Protein AF-A0A970F6Y7-F1 (afdb_monomer_lite)

Radius of gyration: 17.32 Å; chains: 1; bounding box: 47×39×44 Å

Structure (mmCIF, N/CA/C/O backbone):
data_AF-A0A970F6Y7-F1
#
_entry.id   AF-A0A970F6Y7-F1
#
loop_
_atom_site.group_PDB
_atom_site.id
_atom_site.type_symbol
_atom_site.label_atom_id
_atom_site.label_alt_id
_atom_site.label_comp_id
_atom_site.label_asym_id
_atom_site.label_entity_id
_atom_site.label_seq_id
_atom_site.pdbx_PDB_ins_code
_atom_site.Cartn_x
_atom_site.Cartn_y
_atom_site.Cartn_z
_atom_site.occupancy
_atom_site.B_iso_or_equiv
_atom_site.auth_seq_id
_atom_site.auth_comp_id
_atom_site.auth_asym_id
_atom_site.auth_atom_id
_atom_site.pdbx_PDB_model_num
ATOM 1 N N . MET A 1 1 ? 13.281 -2.557 5.754 1.00 46.31 1 MET A N 1
ATOM 2 C CA . MET A 1 1 ? 12.224 -3.598 5.659 1.00 46.31 1 MET A CA 1
ATOM 3 C C . MET A 1 1 ? 11.134 -3.511 6.733 1.00 46.31 1 MET A C 1
ATOM 5 O O . MET A 1 1 ? 10.140 -4.206 6.594 1.00 46.31 1 MET A O 1
ATOM 9 N N . TYR A 1 2 ? 11.223 -2.610 7.711 1.00 47.25 2 TYR A N 1
ATOM 10 C CA . TYR A 1 2 ? 10.103 -2.198 8.561 1.00 47.25 2 TYR A CA 1
ATOM 11 C C . TYR A 1 2 ? 10.121 -0.671 8.590 1.00 47.25 2 TYR A C 1
ATOM 13 O O . TYR A 1 2 ? 11.178 -0.099 8.852 1.00 47.25 2 TYR A O 1
ATOM 21 N N . SER A 1 3 ? 9.006 -0.026 8.246 1.00 61.16 3 SER A N 1
ATOM 22 C CA . SER A 1 3 ? 8.860 1.420 8.395 1.00 61.16 3 SER A CA 1
ATOM 23 C C . SER A 1 3 ? 7.809 1.672 9.473 1.00 61.16 3 SER A C 1
ATOM 25 O O . SER A 1 3 ? 6.659 1.268 9.283 1.00 61.16 3 SER A O 1
ATOM 27 N N . PRO A 1 4 ? 8.143 2.336 10.596 1.00 63.09 4 PRO A N 1
ATOM 28 C CA . PRO A 1 4 ? 7.142 2.710 11.597 1.00 63.09 4 PRO A CA 1
ATOM 29 C C . PRO A 1 4 ? 6.016 3.568 10.991 1.00 63.09 4 PRO A C 1
ATOM 31 O O . PRO A 1 4 ? 4.893 3.559 11.496 1.00 63.09 4 PRO A O 1
ATOM 34 N N . ALA A 1 5 ? 6.275 4.224 9.854 1.00 70.62 5 ALA A N 1
ATOM 35 C CA . ALA A 1 5 ? 5.262 4.942 9.095 1.00 70.62 5 ALA A CA 1
ATOM 36 C C . ALA A 1 5 ? 4.113 4.032 8.621 1.00 70.62 5 ALA A C 1
ATOM 38 O O . ALA A 1 5 ? 2.960 4.439 8.703 1.00 70.62 5 ALA A O 1
ATOM 39 N N . ASP A 1 6 ? 4.366 2.779 8.226 1.00 70.81 6 ASP A N 1
ATOM 40 C CA . ASP A 1 6 ? 3.307 1.858 7.772 1.00 70.81 6 ASP A CA 1
ATOM 41 C C . ASP A 1 6 ? 2.338 1.475 8.902 1.00 70.81 6 ASP A C 1
ATOM 43 O O . ASP A 1 6 ? 1.169 1.154 8.671 1.00 70.81 6 ASP A O 1
ATOM 47 N N . VAL A 1 7 ? 2.812 1.476 10.150 1.00 71.69 7 VAL A N 1
ATOM 48 C CA . VAL A 1 7 ? 1.949 1.292 11.325 1.00 71.69 7 VAL A CA 1
ATOM 49 C C . VAL A 1 7 ? 1.080 2.537 11.510 1.00 71.69 7 VAL A C 1
ATOM 51 O O . VAL A 1 7 ? -0.143 2.413 11.580 1.00 71.69 7 VAL A O 1
ATOM 54 N N . ALA A 1 8 ? 1.687 3.727 11.499 1.00 74.19 8 ALA A N 1
ATOM 55 C CA . ALA A 1 8 ? 0.978 4.997 11.658 1.00 74.19 8 ALA A CA 1
ATOM 56 C C . ALA A 1 8 ? -0.072 5.235 10.554 1.00 74.19 8 ALA A C 1
ATOM 58 O O . ALA A 1 8 ? -1.197 5.632 10.849 1.00 74.19 8 ALA A O 1
ATOM 59 N N . LEU A 1 9 ? 0.245 4.917 9.296 1.00 80.75 9 LEU A N 1
ATOM 60 C CA . LEU A 1 9 ? -0.664 5.051 8.152 1.00 80.75 9 LEU A CA 1
ATOM 61 C C . LEU A 1 9 ? -1.894 4.147 8.266 1.00 80.75 9 LEU A C 1
ATOM 63 O O . LEU A 1 9 ? -3.012 4.564 7.958 1.00 80.75 9 LEU A O 1
ATOM 67 N N . ARG A 1 10 ? -1.717 2.918 8.759 1.00 78.00 10 ARG A N 1
ATOM 68 C CA . ARG A 1 10 ? -2.839 2.006 9.027 1.00 78.00 10 ARG A CA 1
ATOM 69 C C . ARG A 1 10 ? -3.717 2.517 10.158 1.00 78.00 10 ARG A C 1
ATOM 71 O O . ARG A 1 10 ? -4.939 2.493 10.033 1.00 78.00 10 ARG A O 1
ATOM 78 N N . VAL A 1 11 ? -3.106 3.009 11.235 1.00 75.06 11 VAL A N 1
ATOM 79 C CA . VAL A 1 11 ? -3.836 3.618 12.354 1.00 75.06 11 VAL A CA 1
ATOM 80 C C . VAL A 1 11 ? -4.618 4.843 11.877 1.00 75.06 11 VAL A C 1
ATOM 82 O O . VAL A 1 11 ? -5.801 4.956 12.194 1.00 75.06 11 VAL A O 1
ATOM 85 N N . ALA A 1 12 ? -4.020 5.694 11.039 1.00 76.69 12 ALA A N 1
ATOM 86 C CA . ALA A 1 12 ? -4.691 6.830 10.413 1.00 76.69 12 ALA A CA 1
ATOM 87 C C . ALA A 1 12 ? -5.854 6.386 9.510 1.00 76.69 12 ALA A C 1
ATOM 89 O O . ALA A 1 12 ? -6.946 6.937 9.610 1.00 76.69 12 ALA A O 1
ATOM 90 N N . GLY A 1 13 ? -5.671 5.346 8.691 1.00 78.81 13 GLY A N 1
ATOM 91 C CA . GLY A 1 13 ? -6.740 4.778 7.864 1.00 78.81 13 GLY A CA 1
ATOM 92 C C . GLY A 1 13 ? -7.880 4.175 8.687 1.00 78.81 13 GLY A C 1
ATOM 93 O O . GLY A 1 13 ? -9.049 4.312 8.330 1.00 78.81 13 GLY A O 1
ATOM 94 N N . PHE A 1 14 ? -7.578 3.547 9.823 1.00 78.94 14 PHE A N 1
ATOM 95 C CA . PHE A 1 14 ? -8.608 3.071 10.743 1.00 78.94 14 PHE A CA 1
ATOM 96 C C . PHE A 1 14 ? -9.317 4.250 11.411 1.00 78.94 14 PHE A C 1
ATOM 98 O O . PHE A 1 14 ? -10.544 4.278 11.433 1.00 78.94 14 PHE A O 1
ATOM 105 N N . ALA A 1 15 ? -8.593 5.240 11.921 1.00 76.25 15 ALA A N 1
ATOM 106 C CA . ALA A 1 15 ? -9.171 6.387 12.614 1.00 76.25 15 ALA A CA 1
ATOM 107 C C . ALA A 1 15 ? -10.014 7.282 11.696 1.00 76.25 15 ALA A C 1
ATOM 109 O O . ALA A 1 15 ? -11.163 7.571 12.004 1.00 76.25 15 ALA A O 1
ATOM 110 N N . LEU A 1 16 ? -9.456 7.703 10.567 1.00 75.50 16 LEU A N 1
ATOM 111 C CA . LEU A 1 16 ? -10.013 8.753 9.710 1.00 75.50 16 LEU A CA 1
ATOM 112 C C . LEU A 1 16 ? -10.714 8.192 8.463 1.00 75.50 16 LEU A C 1
ATOM 114 O O . LEU A 1 16 ? -11.348 8.926 7.710 1.00 75.50 16 LEU A O 1
ATOM 118 N N . GLY A 1 17 ? -10.614 6.880 8.241 1.00 76.94 17 GLY A N 1
ATOM 119 C CA . GLY A 1 17 ? -11.193 6.192 7.095 1.00 76.94 17 GLY A CA 1
ATOM 120 C C . GLY A 1 17 ? -10.237 6.052 5.900 1.00 76.94 17 GLY A C 1
ATOM 121 O O . GLY A 1 17 ? -9.145 6.628 5.875 1.00 76.94 17 GLY A O 1
ATOM 122 N N . PRO A 1 18 ? -10.653 5.284 4.873 1.00 81.62 18 PRO A N 1
ATOM 123 C CA . PRO A 1 18 ? -9.804 4.893 3.744 1.00 81.62 18 PRO A CA 1
ATOM 124 C C . PRO A 1 18 ? -9.236 6.068 2.954 1.00 81.62 18 PRO A C 1
ATOM 126 O O . PRO A 1 18 ? -8.062 6.056 2.594 1.00 81.62 18 PRO A O 1
ATOM 129 N N . LYS A 1 19 ? -10.048 7.103 2.706 1.00 82.50 19 LYS A N 1
ATOM 130 C CA . LYS A 1 19 ? -9.632 8.272 1.918 1.00 82.50 19 LYS A CA 1
ATOM 131 C C . LYS A 1 19 ? -8.497 9.033 2.607 1.00 82.50 19 LYS A C 1
ATOM 133 O O . LYS A 1 19 ? -7.476 9.299 1.986 1.00 82.50 19 LYS A O 1
ATOM 138 N N . ALA A 1 20 ? -8.648 9.318 3.899 1.00 79.81 20 ALA A N 1
ATOM 139 C CA . ALA A 1 20 ? -7.629 10.005 4.686 1.00 79.81 20 ALA A CA 1
ATOM 140 C C . ALA A 1 20 ? -6.347 9.165 4.829 1.00 79.81 20 ALA A C 1
ATOM 142 O O . ALA A 1 20 ? -5.247 9.695 4.688 1.00 79.81 20 ALA A O 1
ATOM 143 N N . GLY A 1 21 ? -6.480 7.846 5.026 1.00 83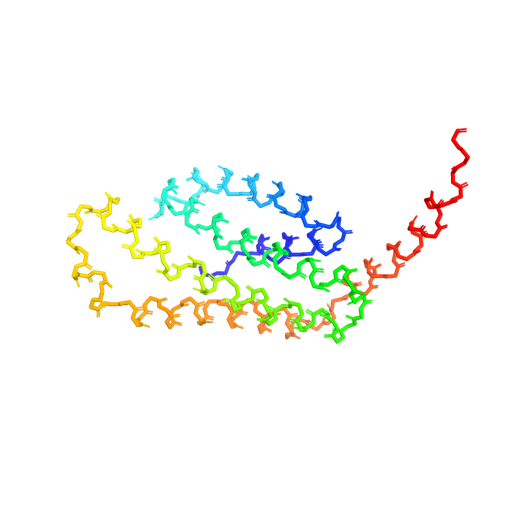.75 21 GLY A N 1
ATOM 144 C CA . GLY A 1 21 ? -5.336 6.930 5.057 1.00 83.75 21 GLY A CA 1
ATOM 145 C C . GLY A 1 21 ? -4.548 6.899 3.741 1.00 83.75 21 GLY A C 1
ATOM 146 O O . GLY A 1 21 ? -3.317 6.900 3.760 1.00 83.75 21 GLY A O 1
ATOM 147 N N . LEU A 1 22 ? -5.235 6.929 2.594 1.00 87.31 22 LEU A N 1
ATOM 148 C CA . LEU A 1 22 ? -4.595 6.987 1.275 1.00 87.31 22 LEU A CA 1
ATOM 149 C C . LEU A 1 22 ? -3.849 8.305 1.044 1.00 87.31 22 LEU A C 1
ATOM 151 O O . LEU A 1 22 ? -2.716 8.281 0.567 1.00 87.31 22 LEU A O 1
ATOM 155 N N . VAL A 1 23 ? -4.443 9.437 1.429 1.00 89.00 23 VAL A N 1
ATOM 156 C CA . VAL A 1 23 ? -3.781 10.750 1.335 1.00 89.00 23 VAL A CA 1
ATOM 157 C C . VAL A 1 23 ? -2.525 10.783 2.204 1.00 89.00 23 VAL A C 1
ATOM 159 O O . VAL A 1 23 ? -1.459 11.158 1.722 1.00 89.00 23 VAL A O 1
ATOM 162 N N . ALA A 1 24 ? -2.612 10.315 3.453 1.00 85.81 24 ALA A N 1
ATOM 163 C CA . ALA A 1 24 ? -1.448 10.219 4.330 1.00 85.81 24 ALA A CA 1
ATOM 164 C C . ALA A 1 24 ? -0.356 9.317 3.727 1.00 85.81 24 ALA A C 1
ATOM 166 O O . ALA A 1 24 ? 0.826 9.653 3.784 1.00 85.81 24 ALA A O 1
ATOM 167 N N . THR A 1 25 ? -0.749 8.208 3.090 1.00 87.00 25 THR A N 1
ATOM 168 C CA . THR A 1 25 ? 0.185 7.286 2.426 1.00 87.00 25 THR A CA 1
ATOM 169 C C . THR A 1 25 ? 0.915 7.971 1.272 1.00 87.00 25 THR A C 1
ATOM 171 O O . THR A 1 25 ? 2.130 7.821 1.149 1.00 87.00 25 THR A O 1
ATOM 174 N N . ALA A 1 26 ? 0.209 8.769 0.464 1.00 87.06 26 ALA A N 1
ATOM 175 C CA . ALA A 1 26 ? 0.812 9.536 -0.625 1.00 87.06 26 ALA A CA 1
ATOM 176 C C . ALA A 1 26 ? 1.850 10.533 -0.099 1.00 87.06 26 ALA A C 1
ATOM 178 O O . ALA A 1 26 ? 2.977 10.561 -0.588 1.00 87.06 26 ALA A O 1
ATOM 179 N N . VAL A 1 27 ? 1.500 11.291 0.945 1.00 87.69 27 VAL A N 1
ATOM 180 C CA . VAL A 1 27 ? 2.406 12.268 1.569 1.00 87.69 27 VAL A CA 1
ATOM 181 C C . VAL A 1 27 ? 3.664 11.586 2.104 1.00 87.69 27 VAL A C 1
ATOM 183 O O . VAL A 1 27 ? 4.771 12.017 1.790 1.00 87.69 27 VAL A O 1
ATOM 186 N N . VAL A 1 28 ? 3.516 10.492 2.856 1.00 86.12 28 VAL A N 1
ATOM 187 C CA . VAL A 1 28 ? 4.664 9.749 3.400 1.00 86.12 28 VAL A CA 1
ATOM 188 C C . VAL A 1 28 ? 5.578 9.241 2.285 1.00 86.12 28 VAL A C 1
ATOM 190 O O . VAL A 1 28 ? 6.791 9.387 2.396 1.00 86.12 28 VAL A O 1
ATOM 193 N N . CYS A 1 29 ? 5.027 8.694 1.198 1.00 85.06 29 CYS A N 1
ATOM 194 C CA . CYS A 1 29 ? 5.842 8.163 0.100 1.00 85.06 29 CYS A CA 1
ATOM 195 C C . CYS A 1 29 ? 6.575 9.267 -0.675 1.00 85.06 29 CYS A C 1
ATOM 197 O O . CYS A 1 29 ? 7.731 9.080 -1.054 1.00 85.06 29 CYS A O 1
ATOM 199 N N . LEU A 1 30 ? 5.945 10.431 -0.865 1.00 85.12 30 LEU A N 1
ATOM 200 C CA . LEU A 1 30 ? 6.592 11.597 -1.476 1.00 85.12 30 LEU A CA 1
ATOM 201 C C . LEU A 1 30 ? 7.771 12.094 -0.637 1.00 85.12 30 LEU A C 1
ATOM 203 O O . LEU A 1 30 ? 8.828 12.397 -1.183 1.00 85.12 30 LEU A O 1
ATOM 207 N N . LEU A 1 31 ? 7.607 12.132 0.687 1.00 84.44 31 LEU A N 1
ATOM 208 C CA . LEU A 1 31 ? 8.687 12.490 1.607 1.00 84.44 31 LEU A CA 1
ATOM 209 C C . LEU A 1 31 ? 9.778 11.415 1.653 1.00 84.44 31 LEU A C 1
ATOM 211 O O . LEU A 1 31 ? 10.943 11.729 1.865 1.00 84.44 31 LEU A O 1
ATOM 215 N N . GLN A 1 32 ? 9.422 10.150 1.440 1.00 80.69 32 GLN A N 1
ATOM 216 C CA . GLN A 1 32 ? 10.362 9.038 1.493 1.00 80.69 32 GLN A CA 1
ATOM 217 C C . GLN A 1 32 ? 11.318 8.997 0.295 1.00 80.69 32 GLN A C 1
ATOM 219 O O . GLN A 1 32 ? 12.479 8.632 0.472 1.00 80.69 32 GLN A O 1
ATOM 224 N N . ALA A 1 33 ? 10.853 9.368 -0.901 1.00 77.88 33 ALA A N 1
ATOM 225 C CA . ALA A 1 33 ? 11.646 9.311 -2.130 1.00 77.88 33 ALA A CA 1
ATOM 226 C C . ALA A 1 33 ? 13.026 10.003 -2.035 1.00 77.88 33 ALA A C 1
ATOM 228 O O . ALA A 1 33 ? 14.013 9.371 -2.416 1.00 77.88 33 ALA A O 1
ATOM 229 N N . PRO A 1 34 ? 13.152 11.239 -1.503 1.00 78.44 34 PRO A N 1
ATOM 230 C CA . PRO A 1 34 ? 14.455 11.882 -1.310 1.00 78.44 34 PRO A CA 1
ATOM 231 C C . PRO A 1 34 ? 15.229 11.382 -0.079 1.00 78.44 34 PRO A C 1
ATOM 233 O O . PRO A 1 34 ? 16.438 11.579 -0.007 1.00 78.44 34 PRO A O 1
ATOM 236 N N . LEU A 1 35 ? 14.561 10.752 0.895 1.00 76.69 35 LEU A N 1
ATOM 237 C CA . LEU A 1 35 ? 15.169 10.338 2.169 1.00 76.69 35 LEU A CA 1
ATOM 238 C C . LEU A 1 35 ? 15.804 8.939 2.130 1.00 76.69 35 LEU A C 1
ATOM 240 O O . LEU A 1 35 ? 16.591 8.613 3.016 1.00 76.69 35 LEU A O 1
ATOM 244 N N . TYR A 1 36 ? 15.473 8.109 1.134 1.00 71.12 36 TYR A N 1
ATOM 245 C CA . TYR A 1 36 ? 15.986 6.739 1.001 1.00 71.12 36 TYR A CA 1
ATOM 246 C C . TYR A 1 36 ? 16.652 6.522 -0.372 1.00 71.12 36 TYR A C 1
ATOM 248 O O . TYR A 1 36 ? 16.004 6.035 -1.307 1.00 71.12 36 TYR A O 1
ATOM 256 N N . PRO A 1 37 ? 17.959 6.836 -0.497 1.00 59.00 37 PRO A N 1
ATOM 257 C CA . PRO A 1 37 ? 18.693 6.792 -1.768 1.00 59.00 37 PRO A CA 1
ATOM 258 C C . PRO A 1 37 ? 18.754 5.400 -2.408 1.00 59.00 37 PRO A C 1
ATOM 260 O O . PRO A 1 37 ? 18.781 5.287 -3.626 1.00 59.00 37 PRO A O 1
ATOM 263 N N . GLU A 1 38 ? 18.717 4.346 -1.587 1.00 61.84 38 GLU A N 1
ATOM 264 C CA . GLU A 1 38 ? 18.804 2.932 -1.990 1.00 61.84 38 GLU A CA 1
ATOM 265 C C . GLU A 1 38 ? 17.714 2.522 -3.003 1.00 61.84 38 GLU A C 1
ATOM 267 O O . GLU A 1 38 ? 17.923 1.638 -3.830 1.00 61.84 38 GLU A O 1
ATOM 272 N N . GLY A 1 39 ? 16.527 3.140 -2.923 1.00 65.56 39 GLY A N 1
ATOM 273 C CA . GLY A 1 39 ? 15.386 2.845 -3.800 1.00 65.56 39 GLY A CA 1
ATOM 274 C C . GLY A 1 39 ? 14.936 4.020 -4.668 1.00 65.56 39 GLY A C 1
ATOM 275 O O . GLY A 1 39 ? 14.245 3.807 -5.667 1.00 65.56 39 GLY A O 1
ATOM 276 N N . GLY A 1 40 ? 15.302 5.251 -4.295 1.00 77.81 40 GLY A N 1
ATOM 277 C CA . GLY A 1 40 ? 14.913 6.475 -4.992 1.00 77.81 40 GLY A CA 1
ATOM 278 C C . GLY A 1 40 ? 13.405 6.582 -5.255 1.00 77.81 40 GLY A C 1
ATOM 279 O O . GLY A 1 40 ? 12.563 6.035 -4.536 1.00 77.81 40 GLY A O 1
ATOM 280 N N . TRP A 1 41 ? 13.050 7.271 -6.340 1.00 80.88 41 TRP A N 1
ATOM 281 C CA . TRP A 1 41 ? 11.657 7.471 -6.752 1.00 80.88 41 TRP A CA 1
ATOM 282 C C . TRP A 1 41 ? 10.932 6.171 -7.109 1.00 80.88 41 TRP A C 1
ATOM 284 O O . TRP A 1 41 ? 9.742 6.035 -6.830 1.00 80.88 41 TRP A O 1
ATOM 294 N N . PHE A 1 42 ? 11.641 5.190 -7.672 1.00 83.12 42 PHE A N 1
ATOM 295 C CA . PHE A 1 42 ? 11.060 3.886 -7.986 1.00 83.12 42 PHE A CA 1
ATOM 296 C C . PHE A 1 42 ? 10.628 3.145 -6.714 1.00 83.12 42 PHE A C 1
ATOM 298 O O . PHE A 1 42 ? 9.488 2.690 -6.609 1.00 83.12 42 PHE A O 1
ATOM 305 N N . GLY A 1 43 ? 11.503 3.096 -5.708 1.00 79.81 43 GLY A N 1
ATOM 306 C CA . GLY A 1 43 ? 11.203 2.512 -4.405 1.00 79.81 43 GLY A CA 1
ATOM 307 C C . GLY A 1 43 ? 10.014 3.189 -3.725 1.00 79.81 43 GLY A C 1
ATOM 308 O O . GLY A 1 43 ? 9.166 2.497 -3.163 1.00 79.81 43 GLY A O 1
ATOM 309 N N . ALA A 1 44 ? 9.897 4.515 -3.842 1.00 82.88 44 ALA A N 1
ATOM 310 C CA . ALA A 1 44 ? 8.756 5.263 -3.319 1.00 82.88 44 ALA A CA 1
ATOM 311 C C . ALA A 1 44 ? 7.435 4.918 -4.028 1.00 82.88 44 ALA A C 1
ATOM 313 O O . ALA A 1 44 ? 6.421 4.736 -3.357 1.00 82.88 44 ALA A O 1
ATOM 314 N N . ILE A 1 45 ? 7.437 4.757 -5.357 1.00 85.75 45 ILE A N 1
ATOM 315 C CA . ILE A 1 45 ? 6.251 4.323 -6.120 1.00 85.75 45 ILE A CA 1
ATOM 316 C C . ILE A 1 45 ? 5.829 2.915 -5.694 1.00 85.75 45 ILE A C 1
ATOM 318 O O . ILE A 1 45 ? 4.660 2.675 -5.385 1.00 85.75 45 ILE A O 1
ATOM 322 N N . MET A 1 46 ? 6.781 1.985 -5.625 1.00 85.25 46 MET A N 1
ATOM 323 C CA . MET A 1 46 ? 6.506 0.604 -5.222 1.00 85.25 46 MET A CA 1
ATOM 324 C C . MET A 1 46 ? 5.997 0.528 -3.780 1.00 85.25 46 MET A C 1
ATOM 326 O O . MET A 1 46 ? 5.067 -0.227 -3.483 1.00 85.25 46 MET A O 1
ATOM 330 N N . HIS A 1 47 ? 6.558 1.343 -2.885 1.00 84.38 47 HIS A N 1
ATOM 331 C CA . HIS A 1 47 ? 6.091 1.452 -1.509 1.00 84.38 47 HIS A CA 1
ATOM 332 C C . HIS A 1 47 ? 4.683 2.044 -1.429 1.00 84.38 47 HIS A C 1
ATOM 334 O O . HIS A 1 47 ? 3.839 1.487 -0.730 1.00 84.38 47 HIS A O 1
ATOM 340 N N . PHE A 1 48 ? 4.396 3.093 -2.204 1.00 87.19 48 PHE A N 1
ATOM 341 C CA . PHE A 1 48 ? 3.069 3.694 -2.270 1.00 87.19 48 PHE A CA 1
ATOM 342 C C . PHE A 1 48 ? 2.013 2.683 -2.702 1.00 87.19 48 PHE A C 1
ATOM 344 O O . PHE A 1 48 ? 1.011 2.529 -2.010 1.00 87.19 48 PHE A O 1
ATOM 351 N N . ILE A 1 49 ? 2.239 1.949 -3.796 1.00 87.88 49 ILE A N 1
ATOM 352 C CA . ILE A 1 49 ? 1.276 0.952 -4.286 1.00 87.88 49 ILE A CA 1
ATOM 353 C C . ILE A 1 49 ? 1.028 -0.122 -3.211 1.00 87.88 49 ILE A C 1
ATOM 355 O O . ILE A 1 49 ? -0.118 -0.520 -2.986 1.00 87.88 49 ILE A O 1
ATOM 359 N N . ALA A 1 50 ? 2.078 -0.565 -2.508 1.00 84.56 50 ALA A N 1
ATOM 360 C CA . ALA A 1 50 ? 1.958 -1.570 -1.454 1.00 84.56 50 ALA A CA 1
ATOM 361 C C . ALA A 1 50 ? 1.143 -1.042 -0.263 1.00 84.56 50 ALA A C 1
ATOM 363 O O . ALA A 1 50 ? 0.127 -1.629 0.124 1.00 84.56 50 ALA A O 1
ATOM 364 N N . SER A 1 51 ? 1.568 0.086 0.303 1.00 83.94 51 SER A N 1
ATOM 365 C CA . SER A 1 51 ? 0.956 0.660 1.498 1.00 83.94 51 SER A CA 1
ATOM 366 C C . SER A 1 51 ? -0.456 1.175 1.210 1.00 83.94 51 SER A C 1
ATOM 368 O O . SER A 1 51 ? -1.341 0.993 2.043 1.00 83.94 51 SER A O 1
ATOM 370 N N . ALA A 1 52 ? -0.729 1.696 0.010 1.00 87.69 52 ALA A N 1
ATOM 371 C CA . ALA A 1 52 ? -2.068 2.107 -0.406 1.00 87.69 52 ALA A CA 1
ATOM 372 C C . ALA A 1 52 ? -3.033 0.916 -0.494 1.00 87.69 52 ALA A C 1
ATOM 374 O O . ALA A 1 52 ? -4.134 0.992 0.054 1.00 87.69 52 ALA A O 1
ATOM 375 N N . ALA A 1 53 ? -2.623 -0.197 -1.116 1.00 87.44 53 ALA A N 1
ATOM 376 C CA . ALA A 1 53 ? -3.443 -1.409 -1.190 1.00 87.44 53 ALA A CA 1
ATOM 377 C C . ALA A 1 53 ? -3.751 -1.969 0.209 1.00 87.44 53 ALA A C 1
ATOM 379 O O . ALA A 1 53 ? -4.903 -2.289 0.520 1.00 87.44 53 ALA A O 1
ATOM 380 N N . LEU A 1 54 ? -2.737 -2.014 1.079 1.00 85.44 54 LEU A N 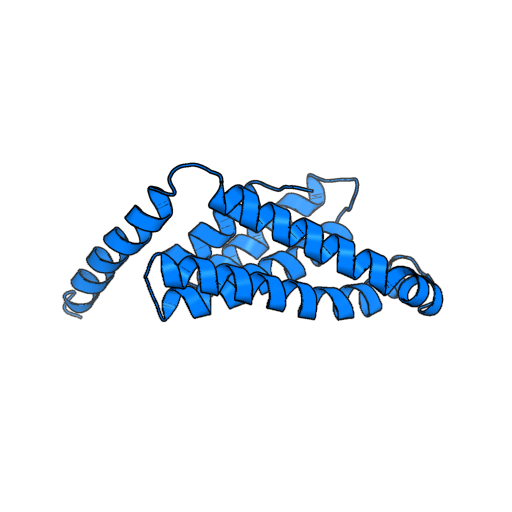1
ATOM 381 C CA . LEU A 1 54 ? -2.869 -2.461 2.463 1.00 85.44 54 LEU A CA 1
ATOM 382 C C . LEU A 1 54 ? -3.820 -1.561 3.266 1.00 85.44 54 LEU A C 1
ATOM 384 O O . LEU A 1 54 ? -4.757 -2.056 3.901 1.00 85.44 54 LEU A O 1
ATOM 388 N N . VAL A 1 55 ? -3.590 -0.245 3.252 1.00 86.25 55 VAL A N 1
ATOM 389 C CA . VAL A 1 55 ? -4.371 0.740 4.016 1.00 86.25 55 VAL A CA 1
ATOM 390 C C . VAL A 1 55 ? -5.804 0.799 3.505 1.00 86.25 55 VAL A C 1
ATOM 392 O O . VAL A 1 55 ? -6.721 0.761 4.320 1.00 86.25 55 VAL A O 1
ATOM 395 N N . ALA A 1 56 ? -6.031 0.821 2.190 1.00 87.31 56 ALA A N 1
ATOM 396 C CA . ALA A 1 56 ? -7.376 0.865 1.622 1.00 87.31 56 ALA A CA 1
ATOM 397 C C . ALA A 1 56 ? -8.196 -0.374 2.007 1.00 87.31 56 ALA A C 1
ATOM 399 O O . ALA A 1 56 ? -9.261 -0.242 2.609 1.00 87.31 56 ALA A O 1
ATOM 400 N N . ALA A 1 57 ? -7.690 -1.578 1.731 1.00 86.06 57 ALA A N 1
ATOM 401 C CA . ALA A 1 57 ? -8.428 -2.809 2.006 1.00 86.06 57 ALA A CA 1
ATOM 402 C C . ALA A 1 57 ? -8.689 -3.000 3.510 1.00 86.06 57 ALA A C 1
ATOM 404 O O . ALA A 1 57 ? -9.818 -3.286 3.919 1.00 86.06 57 ALA A O 1
ATOM 405 N N . SER A 1 58 ? -7.675 -2.772 4.349 1.00 82.56 58 SER A N 1
ATOM 406 C CA . SER A 1 58 ? -7.833 -2.917 5.797 1.00 82.56 58 SER A CA 1
ATOM 407 C C . SER A 1 58 ? -8.764 -1.852 6.390 1.00 82.56 58 SER A C 1
ATOM 409 O O . SER A 1 58 ? -9.632 -2.176 7.198 1.00 82.56 58 SER A O 1
ATOM 411 N N . SER A 1 59 ? -8.659 -0.585 5.986 1.00 83.31 59 SER A N 1
ATOM 412 C CA . SER A 1 59 ? -9.528 0.477 6.517 1.00 83.31 59 SER A CA 1
ATOM 413 C C . SER A 1 59 ? -10.987 0.317 6.093 1.00 83.31 59 SER A C 1
ATOM 415 O O . SER A 1 59 ? -11.871 0.535 6.921 1.00 83.31 59 SER A O 1
ATOM 417 N N . ILE A 1 60 ? -11.263 -0.141 4.867 1.00 85.88 60 ILE A N 1
ATOM 418 C CA . ILE A 1 60 ? -12.628 -0.446 4.409 1.00 85.88 60 ILE A CA 1
ATOM 419 C C . ILE A 1 60 ? -13.243 -1.546 5.282 1.00 85.88 60 ILE A C 1
ATOM 421 O O . ILE A 1 60 ? -14.354 -1.384 5.788 1.00 85.88 60 ILE A O 1
ATOM 425 N N . ILE A 1 61 ? -12.520 -2.639 5.525 1.00 81.88 61 ILE A N 1
ATOM 426 C CA . ILE A 1 61 ? -13.038 -3.774 6.304 1.00 81.88 61 ILE A CA 1
ATOM 427 C C . ILE A 1 61 ? -13.184 -3.401 7.785 1.00 81.88 61 ILE A C 1
ATOM 429 O O . ILE A 1 61 ? -14.220 -3.673 8.393 1.00 81.88 61 ILE A O 1
ATOM 433 N N . CYS A 1 62 ? -12.199 -2.698 8.348 1.00 78.94 62 CYS A N 1
ATOM 434 C CA . CYS A 1 62 ? -12.246 -2.203 9.724 1.00 78.94 62 CYS A CA 1
ATOM 435 C C . CYS A 1 62 ? -13.373 -1.175 9.925 1.00 78.94 62 CYS A C 1
ATOM 437 O O . CYS A 1 62 ? -14.035 -1.180 10.963 1.00 78.94 62 CYS A O 1
ATOM 439 N N . SER A 1 63 ? -13.656 -0.330 8.925 1.00 76.06 63 SER A N 1
ATOM 440 C CA . SER A 1 63 ? -14.748 0.649 9.002 1.00 76.06 63 SER A CA 1
ATOM 441 C C . SER A 1 63 ? -16.131 0.007 9.10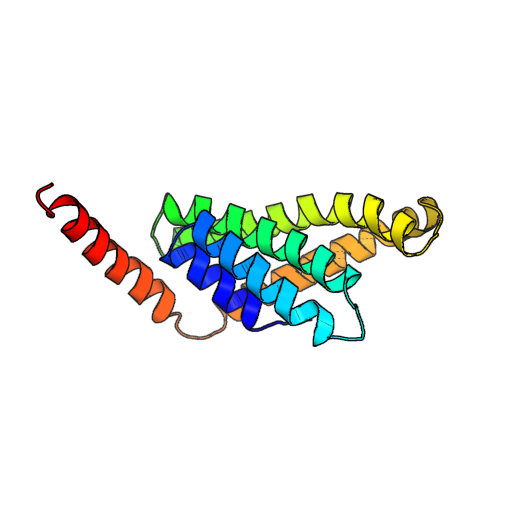3 1.00 76.06 63 SER A C 1
ATOM 443 O O . SER A 1 63 ? -17.002 0.573 9.759 1.00 76.06 63 SER A O 1
ATOM 445 N N . ARG A 1 64 ? -16.309 -1.185 8.518 1.00 75.94 64 ARG A N 1
ATOM 446 C CA . ARG A 1 64 ? -17.570 -1.938 8.545 1.00 75.94 64 ARG A CA 1
ATOM 447 C C . ARG A 1 64 ? -17.785 -2.667 9.868 1.00 75.94 64 ARG A C 1
ATOM 449 O O . ARG A 1 64 ? -18.919 -2.782 10.316 1.00 75.94 64 ARG A O 1
ATOM 456 N N . ASN A 1 65 ? -16.717 -3.158 10.500 1.00 71.50 65 ASN A N 1
ATOM 457 C CA . ASN A 1 65 ? -16.801 -3.870 11.774 1.00 71.50 65 ASN A CA 1
ATOM 458 C C . ASN A 1 65 ? -15.720 -3.387 12.752 1.00 71.50 65 ASN A C 1
ATOM 460 O O . ASN A 1 65 ? -14.605 -3.910 12.810 1.00 71.50 65 ASN A O 1
ATOM 464 N N . ARG A 1 66 ? -16.097 -2.383 13.550 1.00 70.56 66 ARG A N 1
ATOM 465 C CA . ARG A 1 66 ? -15.258 -1.625 14.492 1.00 70.56 66 ARG A CA 1
ATOM 466 C C . ARG A 1 66 ? -14.965 -2.390 15.793 1.00 70.56 66 ARG A C 1
ATOM 468 O O . ARG A 1 66 ? -15.108 -1.855 16.890 1.00 70.56 66 ARG A O 1
ATOM 475 N N . THR A 1 67 ? -14.565 -3.653 15.685 1.00 73.50 67 THR A N 1
ATOM 476 C CA . THR A 1 67 ? -14.237 -4.529 16.822 1.00 73.50 67 THR A CA 1
ATOM 477 C C . THR A 1 67 ? -12.775 -4.967 16.783 1.00 73.50 67 THR A C 1
ATOM 479 O O . THR A 1 67 ? -12.147 -4.980 15.727 1.00 73.50 67 THR A O 1
ATOM 482 N N . LYS A 1 68 ? -12.213 -5.388 17.927 1.00 66.38 68 LYS A N 1
ATOM 483 C CA . LYS A 1 68 ? -10.834 -5.918 17.986 1.00 66.38 68 LYS A CA 1
ATOM 484 C C . LYS A 1 68 ? -10.640 -7.128 17.063 1.00 66.38 68 LYS A C 1
ATOM 486 O O . LYS A 1 68 ? -9.622 -7.233 16.392 1.00 66.38 68 LYS A O 1
ATOM 491 N N . ARG A 1 69 ? -11.634 -8.024 16.999 1.00 69.06 69 ARG A N 1
ATOM 492 C CA . ARG A 1 69 ? -11.632 -9.154 16.054 1.00 69.06 69 ARG A CA 1
ATOM 493 C C . ARG A 1 69 ? -11.719 -8.666 14.604 1.00 69.06 69 ARG A C 1
ATOM 495 O O . ARG A 1 69 ? -10.953 -9.140 13.773 1.00 69.06 69 ARG A O 1
ATOM 502 N N . GLY A 1 70 ? -12.575 -7.680 14.324 1.00 71.31 70 GLY A N 1
ATOM 503 C CA . GLY A 1 70 ? -12.687 -7.048 13.006 1.00 71.31 70 GLY A CA 1
ATOM 504 C C . GLY A 1 70 ? -11.384 -6.404 12.524 1.00 71.31 70 GLY A C 1
ATOM 505 O O . GLY A 1 70 ? -11.039 -6.550 11.356 1.00 71.31 70 GLY A O 1
ATOM 506 N N . ALA A 1 71 ? -10.611 -5.784 13.419 1.00 70.75 71 ALA A N 1
ATOM 507 C CA . ALA A 1 71 ? -9.308 -5.205 13.091 1.00 70.75 71 ALA A CA 1
ATOM 508 C C . ALA A 1 71 ? -8.287 -6.267 12.639 1.00 70.75 71 ALA A C 1
ATOM 510 O O . ALA A 1 71 ? -7.615 -6.069 11.630 1.00 70.75 71 ALA A O 1
ATOM 511 N N . HIS A 1 72 ? -8.209 -7.421 13.312 1.00 72.69 72 HIS A N 1
ATOM 512 C CA . HIS A 1 72 ? -7.319 -8.509 12.882 1.00 72.6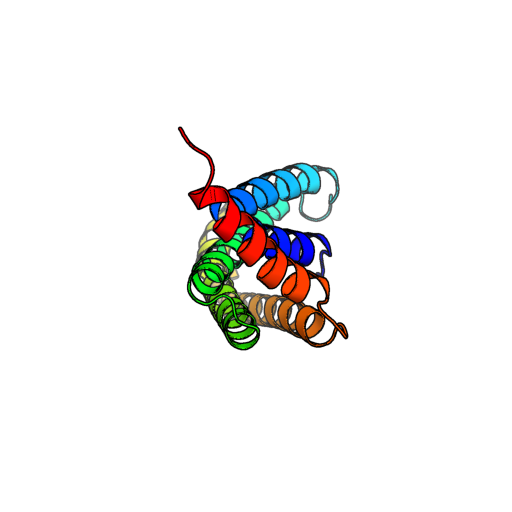9 72 HIS A CA 1
ATOM 513 C C . HIS A 1 72 ? -7.720 -9.082 11.515 1.00 72.69 72 HIS A C 1
ATOM 515 O O . HIS A 1 72 ? -6.862 -9.296 10.660 1.00 72.69 72 HIS A O 1
ATOM 521 N N . VAL A 1 73 ? -9.023 -9.274 11.277 1.00 75.94 73 VAL A N 1
ATOM 522 C CA . VAL A 1 73 ? -9.537 -9.737 9.975 1.00 75.94 73 VAL A CA 1
ATOM 523 C C . VAL A 1 73 ? -9.244 -8.712 8.878 1.00 75.94 73 VAL A C 1
ATOM 525 O O . VAL A 1 73 ? -8.782 -9.073 7.798 1.00 75.94 73 VAL A O 1
ATOM 528 N N . ALA A 1 74 ? -9.441 -7.426 9.164 1.00 80.25 74 ALA A N 1
ATOM 529 C CA . ALA A 1 74 ? -9.110 -6.337 8.257 1.00 80.25 74 ALA A CA 1
ATOM 530 C C . ALA A 1 74 ? -7.618 -6.305 7.898 1.00 80.25 74 ALA A C 1
ATOM 532 O O . ALA A 1 74 ? -7.265 -6.070 6.743 1.00 80.25 74 ALA A O 1
ATOM 533 N N . MET A 1 75 ? -6.739 -6.570 8.865 1.00 76.25 75 MET A N 1
ATOM 534 C CA . MET A 1 75 ? -5.299 -6.659 8.628 1.00 76.25 75 MET A CA 1
ATOM 535 C C . MET A 1 75 ? -4.937 -7.854 7.745 1.00 76.25 75 MET A C 1
ATOM 537 O O . MET A 1 75 ? -4.174 -7.679 6.799 1.00 76.25 75 MET A O 1
ATOM 541 N N . ALA A 1 76 ? -5.506 -9.034 8.004 1.00 79.94 76 ALA A N 1
ATOM 542 C CA . ALA A 1 76 ? -5.280 -10.224 7.182 1.00 79.94 76 ALA A CA 1
ATOM 543 C C . ALA A 1 76 ? -5.793 -10.039 5.742 1.00 79.94 76 ALA A C 1
ATOM 545 O O . ALA A 1 76 ? -5.122 -10.401 4.779 1.00 79.94 76 ALA A O 1
ATOM 546 N N . ALA A 1 77 ? -6.952 -9.409 5.568 1.00 83.06 77 ALA A N 1
ATOM 547 C CA . ALA A 1 77 ? -7.480 -9.115 4.242 1.00 83.06 77 ALA A CA 1
ATOM 548 C C . ALA A 1 77 ? -6.655 -8.042 3.507 1.00 83.06 77 ALA A C 1
ATOM 550 O O . ALA A 1 77 ? -6.388 -8.180 2.315 1.00 83.06 77 ALA A O 1
ATOM 551 N N . GLY A 1 78 ? -6.195 -7.000 4.210 1.00 83.69 78 GLY A N 1
ATOM 552 C CA . GLY A 1 78 ? -5.302 -5.992 3.634 1.00 83.69 78 GLY A CA 1
ATOM 553 C C . GLY A 1 78 ? -3.944 -6.564 3.224 1.00 83.69 78 GLY A C 1
ATOM 554 O O . GLY A 1 78 ? -3.412 -6.202 2.179 1.00 83.69 78 GLY A O 1
ATOM 555 N N . ALA A 1 79 ? -3.416 -7.497 4.013 1.00 80.00 79 ALA A N 1
ATOM 556 C CA . ALA A 1 79 ? -2.229 -8.284 3.704 1.00 80.00 79 ALA A CA 1
ATOM 557 C C . ALA A 1 79 ? -2.368 -9.033 2.368 1.00 80.00 79 ALA A C 1
ATOM 559 O O . ALA A 1 79 ? -1.524 -8.891 1.481 1.00 80.00 79 ALA A O 1
ATOM 560 N N . VAL A 1 80 ? -3.467 -9.774 2.201 1.00 83.81 80 VAL A N 1
ATOM 561 C CA . VAL A 1 80 ? -3.776 -10.499 0.959 1.00 83.81 80 VAL A CA 1
ATOM 562 C C . VAL A 1 80 ? -3.929 -9.536 -0.220 1.00 83.81 80 VAL A C 1
ATOM 564 O O . VAL A 1 80 ? -3.340 -9.769 -1.275 1.00 83.81 80 VAL A O 1
ATOM 567 N N . ALA A 1 81 ? -4.650 -8.426 -0.040 1.00 86.88 81 ALA A N 1
ATOM 568 C CA . ALA A 1 81 ? -4.827 -7.413 -1.081 1.00 86.88 81 ALA A CA 1
ATOM 569 C C . ALA A 1 81 ? -3.490 -6.799 -1.524 1.00 86.88 81 ALA A C 1
ATOM 571 O O . ALA A 1 81 ? -3.236 -6.658 -2.719 1.00 86.88 81 ALA A O 1
ATOM 572 N N . MET A 1 82 ? -2.602 -6.488 -0.576 1.00 85.38 82 MET A N 1
ATOM 573 C CA . MET A 1 82 ? -1.271 -5.972 -0.881 1.00 85.38 82 MET A CA 1
ATOM 574 C C . MET A 1 82 ? -0.459 -6.967 -1.715 1.00 85.38 82 MET A C 1
ATOM 576 O O . MET A 1 82 ? 0.129 -6.571 -2.717 1.00 85.38 82 MET A O 1
ATOM 580 N N . ILE A 1 83 ? -0.437 -8.250 -1.339 1.00 82.44 83 ILE A N 1
ATOM 581 C CA . ILE A 1 83 ? 0.282 -9.296 -2.088 1.00 82.44 83 ILE A CA 1
ATOM 582 C C . ILE A 1 83 ? -0.295 -9.439 -3.502 1.00 82.44 83 ILE A C 1
ATOM 584 O O . ILE A 1 83 ? 0.461 -9.492 -4.477 1.00 82.44 83 ILE A O 1
ATOM 588 N N . ALA A 1 84 ? -1.624 -9.446 -3.622 1.00 85.81 84 ALA A N 1
ATOM 589 C CA . ALA A 1 84 ? -2.319 -9.554 -4.899 1.00 85.81 84 ALA A CA 1
ATOM 590 C C . ALA A 1 84 ? -2.035 -8.369 -5.835 1.00 85.81 84 ALA A C 1
ATOM 592 O O . ALA A 1 84 ? -1.943 -8.574 -7.039 1.00 85.81 84 ALA A O 1
ATOM 593 N N . VAL A 1 85 ? -1.853 -7.153 -5.306 1.00 87.94 85 VAL A N 1
ATOM 594 C CA . VAL A 1 85 ? -1.508 -5.955 -6.098 1.00 87.94 85 VAL A CA 1
ATOM 595 C C . VAL A 1 85 ? -0.008 -5.881 -6.393 1.00 87.94 85 VAL A C 1
ATOM 597 O O . VAL A 1 85 ? 0.402 -5.523 -7.496 1.00 87.94 85 VAL A O 1
ATOM 600 N N . MET A 1 86 ? 0.834 -6.251 -5.430 1.00 85.19 86 MET A N 1
ATOM 601 C CA . MET A 1 86 ? 2.289 -6.203 -5.579 1.00 85.19 86 MET A CA 1
ATOM 602 C C . MET A 1 86 ? 2.828 -7.231 -6.564 1.00 85.19 86 MET A C 1
ATOM 604 O O . MET A 1 86 ? 3.807 -6.957 -7.249 1.00 85.19 86 MET A O 1
ATOM 608 N N . THR A 1 87 ? 2.198 -8.398 -6.671 1.00 82.44 87 THR A N 1
ATOM 609 C CA . THR A 1 87 ? 2.623 -9.443 -7.613 1.00 82.44 87 THR A CA 1
ATOM 610 C C . THR A 1 87 ? 2.591 -8.967 -9.079 1.00 82.44 87 THR A C 1
ATOM 612 O O . THR A 1 87 ? 3.638 -9.011 -9.729 1.00 82.44 87 THR A O 1
ATOM 615 N N . PRO A 1 88 ? 1.471 -8.436 -9.616 1.00 84.38 88 PRO A N 1
ATOM 616 C CA . PRO A 1 88 ? 1.445 -7.863 -10.960 1.00 84.38 88 PRO A CA 1
ATOM 617 C C . PRO A 1 88 ? 2.259 -6.567 -11.063 1.00 84.38 88 PRO A C 1
ATOM 619 O O . PRO A 1 88 ? 2.920 -6.363 -12.077 1.00 84.38 88 PRO A O 1
ATOM 622 N N . ALA A 1 89 ? 2.285 -5.715 -10.029 1.00 86.00 89 ALA A N 1
ATOM 623 C CA . ALA A 1 89 ? 3.100 -4.496 -10.050 1.00 86.00 89 ALA A CA 1
ATOM 624 C C . ALA A 1 89 ? 4.597 -4.811 -10.216 1.00 86.00 89 ALA A C 1
ATOM 626 O O . ALA A 1 89 ? 5.264 -4.204 -11.048 1.00 86.00 89 ALA A O 1
ATOM 627 N N . ASN A 1 90 ? 5.112 -5.813 -9.499 1.00 85.69 90 ASN A N 1
ATOM 628 C CA . ASN A 1 90 ? 6.494 -6.272 -9.628 1.00 85.69 90 ASN A CA 1
ATOM 629 C C . ASN A 1 90 ? 6.780 -6.847 -11.025 1.00 85.69 90 ASN A C 1
ATOM 631 O O . ASN A 1 90 ? 7.816 -6.536 -11.607 1.00 85.69 90 ASN A O 1
ATOM 635 N N . LEU A 1 91 ? 5.857 -7.629 -11.598 1.00 82.44 91 LEU A N 1
ATOM 636 C CA . LEU A 1 91 ? 6.005 -8.188 -12.952 1.00 82.44 91 LEU A CA 1
ATOM 637 C C . LEU A 1 91 ? 6.008 -7.128 -14.056 1.00 82.44 91 LEU A C 1
ATOM 639 O O . LEU A 1 91 ? 6.628 -7.338 -15.097 1.00 82.44 91 LEU A O 1
ATOM 643 N N . LEU A 1 92 ? 5.297 -6.020 -13.862 1.00 85.00 92 LEU A N 1
ATOM 644 C CA . LEU A 1 92 ? 5.163 -4.972 -14.872 1.00 85.00 92 LEU A CA 1
ATOM 645 C C . LEU A 1 92 ? 6.232 -3.891 -14.728 1.00 85.00 92 LEU A C 1
ATOM 647 O O . LEU A 1 92 ? 6.807 -3.472 -15.729 1.00 85.00 92 LEU A O 1
ATOM 651 N N . LEU A 1 93 ? 6.508 -3.448 -13.502 1.00 85.12 93 LEU A N 1
ATOM 652 C CA . LEU A 1 93 ? 7.325 -2.262 -13.256 1.00 85.12 93 LEU A CA 1
ATOM 653 C C . LEU A 1 93 ? 8.821 -2.583 -13.171 1.00 85.12 93 LEU A C 1
ATOM 655 O O . LEU A 1 93 ? 9.616 -1.817 -13.706 1.00 85.12 93 LEU A O 1
ATOM 659 N N . ILE A 1 94 ? 9.223 -3.721 -12.590 1.00 84.00 94 ILE A N 1
ATOM 660 C CA . ILE A 1 94 ? 10.650 -4.088 -12.480 1.00 84.00 94 ILE A CA 1
ATOM 661 C C . ILE A 1 94 ? 11.320 -4.208 -13.864 1.00 84.00 94 ILE A C 1
ATOM 663 O O . ILE A 1 94 ? 12.373 -3.596 -14.049 1.00 84.00 94 ILE A O 1
ATOM 667 N N . PRO A 1 95 ? 10.742 -4.915 -14.861 1.00 83.06 95 PRO A N 1
ATOM 668 C CA . PRO A 1 95 ? 11.338 -5.006 -16.197 1.00 83.06 95 PRO A CA 1
ATOM 669 C C . PRO A 1 95 ? 11.475 -3.647 -16.884 1.00 83.06 95 PRO A C 1
ATOM 671 O O . PRO A 1 95 ? 12.485 -3.377 -17.523 1.00 83.06 95 PRO A O 1
ATOM 674 N N . VAL A 1 96 ? 10.461 -2.788 -16.733 1.00 84.25 96 VAL A N 1
ATOM 675 C CA . VAL A 1 96 ? 10.416 -1.466 -17.371 1.00 84.25 96 VAL A CA 1
ATOM 676 C C . VAL A 1 96 ? 11.465 -0.536 -16.771 1.00 84.25 96 VAL A C 1
ATOM 678 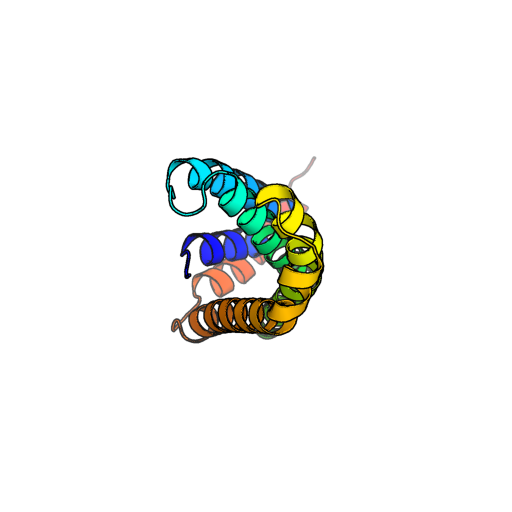O O . VAL A 1 96 ? 12.174 0.134 -17.512 1.00 84.25 96 VAL A O 1
ATOM 681 N N . PHE A 1 97 ? 11.593 -0.518 -15.444 1.00 80.75 97 PHE A N 1
ATOM 682 C CA . PHE A 1 97 ? 12.522 0.380 -14.759 1.00 80.75 97 PHE A CA 1
ATOM 683 C C . PHE A 1 97 ? 13.981 -0.071 -14.846 1.00 80.75 97 PHE A C 1
ATOM 685 O O . PHE A 1 97 ? 14.865 0.773 -14.949 1.00 80.75 97 PHE A O 1
ATOM 692 N N . HIS A 1 98 ? 14.247 -1.379 -14.815 1.00 80.38 98 HIS A N 1
ATOM 693 C CA . HIS A 1 98 ? 15.615 -1.909 -14.842 1.00 80.38 98 HIS A CA 1
ATOM 694 C C . HIS A 1 98 ? 16.083 -2.352 -16.235 1.00 80.38 98 HIS A C 1
ATOM 696 O O . HIS A 1 98 ? 17.205 -2.833 -16.368 1.00 80.38 98 HIS A O 1
ATOM 702 N N . GLY A 1 99 ? 15.243 -2.228 -17.269 1.00 81.75 99 GLY A N 1
ATOM 703 C CA . GLY A 1 99 ? 15.573 -2.677 -18.626 1.00 81.75 99 GLY A CA 1
ATOM 704 C C . GLY A 1 99 ? 15.792 -4.191 -18.732 1.00 81.75 99 GLY A C 1
ATOM 705 O O . GLY A 1 99 ? 16.521 -4.655 -19.605 1.00 81.75 99 GLY A O 1
ATOM 706 N N . LEU A 1 100 ? 15.196 -4.970 -17.824 1.00 83.31 100 LEU A N 1
ATOM 707 C CA . LEU A 1 100 ? 15.369 -6.420 -17.755 1.00 83.31 100 LEU A CA 1
ATOM 708 C C . LEU A 1 100 ? 14.312 -7.144 -18.601 1.00 83.31 100 LEU A C 1
ATOM 710 O O . LEU A 1 100 ? 13.166 -6.692 -18.683 1.00 83.31 100 LEU A O 1
ATOM 714 N N . PRO A 1 101 ? 14.633 -8.311 -19.185 1.00 85.19 101 PRO A N 1
ATOM 715 C CA . PRO A 1 101 ? 13.626 -9.134 -19.838 1.00 85.19 101 PRO A CA 1
ATOM 716 C C . PRO A 1 101 ? 12.622 -9.655 -18.801 1.00 85.19 101 PRO A C 1
ATOM 718 O O . PRO A 1 101 ? 12.994 -10.075 -17.704 1.00 85.19 101 PRO A O 1
ATOM 721 N N . ARG A 1 102 ? 11.330 -9.682 -19.157 1.00 80.00 102 ARG A N 1
ATOM 722 C CA . ARG A 1 102 ? 10.260 -10.163 -18.257 1.00 80.00 102 ARG A CA 1
ATOM 723 C C . ARG A 1 102 ? 10.525 -11.575 -17.725 1.00 80.00 102 ARG A C 1
ATOM 725 O O . ARG A 1 102 ? 10.182 -11.863 -16.583 1.00 80.00 102 ARG A O 1
ATOM 732 N N . SER A 1 103 ? 11.173 -12.429 -18.520 1.00 82.75 103 SER A N 1
ATOM 733 C CA . SER A 1 103 ? 11.563 -13.788 -18.128 1.00 82.75 103 SER A CA 1
ATOM 734 C C . SER A 1 103 ? 12.467 -13.825 -16.891 1.00 82.75 103 SER A C 1
ATOM 736 O O . SER A 1 103 ? 12.290 -14.713 -16.062 1.00 82.75 103 SER A O 1
ATOM 738 N N . ALA A 1 104 ? 13.354 -12.839 -16.710 1.00 79.69 104 ALA A N 1
ATOM 739 C CA . ALA A 1 104 ? 14.223 -12.741 -15.535 1.00 79.69 104 ALA A CA 1
ATOM 740 C C . ALA A 1 104 ? 13.442 -12.419 -14.249 1.00 79.69 104 ALA A C 1
ATOM 742 O O . ALA A 1 104 ? 13.815 -12.860 -13.164 1.00 79.69 104 ALA A O 1
ATOM 743 N N . VAL A 1 105 ? 12.331 -11.682 -14.355 1.00 77.19 105 VAL A N 1
ATOM 744 C CA . VAL A 1 105 ? 11.453 -11.395 -13.208 1.00 77.19 105 VAL A CA 1
ATOM 745 C C . VAL A 1 105 ? 10.527 -12.576 -12.927 1.00 77.19 105 VAL A C 1
ATOM 747 O O . VAL A 1 105 ? 10.310 -12.924 -11.768 1.00 77.19 105 VAL A O 1
ATOM 750 N N . VAL A 1 106 ? 10.036 -13.252 -13.971 1.00 80.81 106 VAL A N 1
ATOM 751 C CA . VAL A 1 106 ? 9.231 -14.476 -13.830 1.00 80.81 106 VAL A CA 1
ATOM 752 C C . VAL A 1 106 ? 10.022 -15.580 -13.125 1.00 80.81 106 VAL A C 1
ATOM 754 O O . VAL A 1 106 ? 9.469 -16.239 -12.249 1.00 80.81 106 VAL A O 1
ATOM 757 N N . SER A 1 107 ? 11.320 -15.742 -13.409 1.00 80.69 107 SER A N 1
ATOM 758 C CA . SER A 1 107 ? 12.150 -16.752 -12.733 1.00 80.69 107 SER A CA 1
ATOM 759 C C . SER A 1 107 ? 12.304 -16.529 -11.226 1.00 80.69 107 SER A C 1
ATOM 761 O O . SER A 1 107 ? 12.572 -17.479 -10.497 1.00 80.69 107 SER A O 1
ATOM 763 N N . VAL A 1 108 ? 12.104 -15.299 -10.741 1.00 79.06 108 VAL A N 1
ATOM 764 C CA . VAL A 1 108 ? 12.211 -14.950 -9.313 1.00 79.06 108 VAL A CA 1
ATOM 765 C C . VAL A 1 108 ? 10.871 -14.547 -8.693 1.00 79.06 108 VAL A C 1
ATOM 767 O O . VAL A 1 108 ? 10.829 -14.146 -7.530 1.00 79.06 108 VAL A O 1
ATOM 770 N N . ILE A 1 109 ? 9.755 -14.668 -9.422 1.00 78.69 109 ILE A N 1
ATOM 771 C CA . ILE A 1 109 ? 8.456 -14.152 -8.968 1.00 78.69 109 ILE A CA 1
ATOM 772 C C . ILE A 1 109 ? 7.978 -14.827 -7.683 1.00 78.69 109 ILE A C 1
ATOM 774 O O . ILE A 1 109 ? 7.430 -14.164 -6.806 1.00 78.69 109 ILE A O 1
ATOM 778 N N . TRP A 1 110 ? 8.255 -16.124 -7.533 1.00 72.06 110 TRP A N 1
ATOM 779 C CA . TRP A 1 110 ? 7.960 -16.869 -6.311 1.00 72.06 110 TRP A CA 1
ATOM 780 C C . TRP A 1 110 ? 8.757 -16.344 -5.118 1.00 72.06 110 TRP A C 1
ATOM 782 O O . TRP A 1 110 ? 8.209 -16.223 -4.025 1.00 72.06 110 TRP A O 1
ATOM 792 N N . TRP A 1 111 ? 10.015 -15.949 -5.333 1.00 74.88 111 TRP A N 1
ATOM 793 C CA . TRP A 1 111 ? 10.854 -15.342 -4.301 1.00 74.88 111 TRP A CA 1
ATOM 794 C C . TRP A 1 111 ? 10.362 -13.943 -3.921 1.00 74.88 111 TRP A C 1
ATOM 796 O O . TRP A 1 111 ? 10.267 -13.608 -2.742 1.00 74.88 111 TRP A O 1
ATOM 806 N N . ILE A 1 112 ? 9.962 -13.144 -4.912 1.00 73.38 112 ILE A N 1
ATOM 807 C CA . ILE A 1 112 ? 9.366 -11.817 -4.713 1.00 73.38 112 ILE A CA 1
ATOM 808 C C . ILE A 1 112 ? 8.035 -11.919 -3.950 1.00 73.38 112 ILE A C 1
ATOM 810 O O . ILE A 1 112 ? 7.779 -11.143 -3.027 1.00 73.38 112 ILE A O 1
ATOM 814 N N . ALA A 1 113 ? 7.184 -12.883 -4.306 1.00 72.81 113 ALA A N 1
ATOM 815 C CA . ALA A 1 113 ? 5.928 -13.139 -3.613 1.00 72.81 113 ALA A CA 1
ATOM 816 C C . ALA A 1 113 ? 6.178 -13.593 -2.166 1.00 72.81 113 ALA A C 1
ATOM 818 O O . ALA A 1 113 ? 5.576 -13.037 -1.247 1.00 72.81 113 ALA A O 1
ATOM 819 N N . ALA A 1 114 ? 7.112 -14.524 -1.946 1.00 71.62 114 ALA A N 1
ATOM 820 C CA . ALA A 1 114 ? 7.509 -14.975 -0.612 1.00 71.62 114 ALA A CA 1
ATOM 821 C C . ALA A 1 114 ? 8.064 -13.824 0.245 1.00 71.62 114 ALA A C 1
ATOM 823 O O . ALA A 1 114 ? 7.702 -13.686 1.413 1.00 71.62 114 ALA A O 1
ATOM 824 N N . PHE A 1 115 ? 8.872 -12.942 -0.344 1.00 73.12 115 PHE A N 1
ATOM 825 C CA . PHE A 1 115 ? 9.378 -11.740 0.314 1.00 73.12 115 PHE A CA 1
ATOM 826 C C . PHE A 1 115 ? 8.254 -10.771 0.701 1.00 73.12 115 PHE A C 1
ATOM 828 O O . PHE A 1 115 ? 8.235 -10.263 1.824 1.00 73.12 115 PHE A O 1
ATOM 835 N N . ASN A 1 116 ? 7.282 -10.542 -0.188 1.00 74.44 116 ASN A N 1
ATOM 836 C CA . ASN A 1 116 ? 6.111 -9.714 0.107 1.00 74.44 116 ASN A CA 1
ATOM 837 C C . ASN A 1 116 ? 5.249 -10.323 1.222 1.00 74.44 116 ASN A C 1
ATOM 839 O O . ASN A 1 116 ? 4.810 -9.591 2.109 1.00 74.44 116 ASN A O 1
ATOM 843 N N . VAL A 1 117 ? 5.057 -11.647 1.219 1.00 69.75 117 VAL A N 1
ATOM 844 C CA . VAL A 1 117 ? 4.373 -12.379 2.297 1.00 69.75 117 VAL A CA 1
ATOM 845 C C . VAL A 1 117 ? 5.119 -12.197 3.613 1.00 69.75 117 VAL A C 1
ATOM 847 O O . VAL A 1 117 ? 4.510 -11.793 4.596 1.00 69.75 117 VAL A O 1
ATOM 850 N N . LEU A 1 118 ? 6.435 -12.415 3.643 1.00 71.31 118 LEU A N 1
ATOM 851 C CA . LEU A 1 118 ? 7.240 -12.252 4.854 1.00 71.31 118 LEU A CA 1
ATOM 852 C C . LEU A 1 118 ? 7.168 -10.817 5.392 1.00 71.31 118 LEU A C 1
ATOM 854 O O . LEU A 1 118 ? 6.955 -10.610 6.587 1.00 71.31 118 LEU A O 1
ATOM 858 N N . LYS A 1 119 ? 7.287 -9.823 4.508 1.00 67.50 119 LYS A N 1
ATOM 859 C CA . LYS A 1 119 ? 7.215 -8.398 4.853 1.00 67.50 119 LYS A CA 1
ATOM 860 C C . LYS A 1 119 ? 5.867 -8.038 5.485 1.00 67.50 119 LYS A C 1
ATOM 862 O O . LYS A 1 119 ? 5.813 -7.332 6.491 1.00 67.50 119 LYS A O 1
ATOM 867 N N . VAL A 1 120 ? 4.781 -8.560 4.926 1.00 68.38 120 VAL A N 1
ATOM 868 C CA . VAL A 1 120 ? 3.427 -8.387 5.461 1.00 68.38 120 VAL A CA 1
ATOM 869 C C . VAL A 1 120 ? 3.253 -9.105 6.791 1.00 68.38 120 VAL A C 1
ATOM 871 O O . VAL A 1 120 ? 2.768 -8.501 7.746 1.00 68.38 120 VAL A O 1
ATOM 874 N N . SER A 1 121 ? 3.678 -10.363 6.873 1.00 66.75 121 SER A N 1
ATOM 875 C CA . SER A 1 121 ? 3.591 -11.181 8.080 1.00 66.75 121 SER A CA 1
ATOM 876 C C . SER A 1 121 ? 4.341 -10.540 9.240 1.00 66.75 121 SER A C 1
ATOM 878 O O . SER A 1 121 ? 3.798 -10.482 10.335 1.00 66.75 121 SER A O 1
ATOM 880 N N . LEU A 1 122 ? 5.525 -9.965 9.005 1.00 67.62 122 LEU A N 1
ATOM 881 C CA . LEU A 1 122 ? 6.260 -9.197 10.014 1.00 67.62 122 LEU A CA 1
ATOM 882 C C . LEU A 1 122 ? 5.505 -7.925 10.424 1.00 67.62 122 LEU A C 1
ATOM 884 O O . LEU A 1 122 ? 5.361 -7.660 11.613 1.00 67.62 122 LEU A O 1
ATOM 888 N N . ASN A 1 123 ? 4.947 -7.170 9.474 1.00 64.56 123 ASN A N 1
ATOM 889 C CA . ASN A 1 123 ? 4.157 -5.967 9.773 1.00 64.56 123 ASN A CA 1
ATOM 890 C C . ASN A 1 123 ? 2.853 -6.254 10.541 1.00 64.56 123 ASN A C 1
ATOM 892 O O . ASN A 1 123 ? 2.362 -5.384 11.273 1.00 64.56 123 ASN A O 1
ATOM 896 N N . VAL A 1 124 ? 2.263 -7.437 10.353 1.00 63.22 124 VAL A N 1
ATOM 897 C CA . VAL A 1 124 ? 1.090 -7.916 11.101 1.00 63.22 124 VAL A CA 1
ATOM 898 C C . VAL A 1 124 ? 1.515 -8.474 12.457 1.00 63.22 124 VAL A C 1
ATOM 900 O O . VAL A 1 124 ? 0.912 -8.113 13.463 1.00 63.22 124 VAL A O 1
ATOM 903 N N . ALA A 1 125 ? 2.573 -9.283 12.506 1.00 64.62 125 ALA A N 1
ATOM 904 C CA . ALA A 1 125 ? 3.097 -9.879 13.729 1.00 64.62 125 ALA A CA 1
ATOM 905 C C . ALA A 1 125 ? 3.594 -8.811 14.703 1.00 64.62 125 ALA A C 1
ATOM 907 O O . ALA A 1 125 ? 3.212 -8.857 15.860 1.00 64.62 125 ALA A O 1
ATOM 908 N N . ILE A 1 126 ? 4.354 -7.809 14.249 1.00 63.66 126 ILE A N 1
ATOM 909 C CA . ILE A 1 126 ? 4.805 -6.688 15.092 1.00 63.66 126 ILE A CA 1
ATOM 910 C C . ILE A 1 126 ? 3.604 -5.900 15.623 1.00 63.66 126 ILE A C 1
ATOM 912 O O . ILE A 1 126 ? 3.559 -5.581 16.806 1.00 63.66 126 ILE A O 1
ATOM 916 N N . ALA A 1 127 ? 2.596 -5.642 14.787 1.00 59.75 127 ALA A N 1
ATOM 917 C CA . ALA A 1 127 ? 1.372 -4.970 15.223 1.00 59.75 127 ALA A CA 1
ATOM 918 C C . ALA A 1 127 ? 0.536 -5.810 16.215 1.00 59.75 127 ALA A C 1
ATOM 920 O O . ALA A 1 127 ? -0.176 -5.242 17.039 1.00 59.75 127 ALA A O 1
ATOM 921 N N . ALA A 1 128 ? 0.624 -7.143 16.157 1.00 58.03 128 ALA A N 1
ATOM 922 C CA . ALA A 1 128 ? -0.055 -8.057 17.077 1.00 58.03 128 ALA A CA 1
ATOM 923 C C . ALA A 1 128 ? 0.733 -8.310 18.381 1.00 58.03 128 ALA A C 1
ATOM 925 O O . ALA A 1 128 ? 0.125 -8.452 19.440 1.00 58.03 128 ALA A O 1
ATOM 926 N N . LEU A 1 129 ? 2.068 -8.368 18.304 1.00 55.56 129 LEU A N 1
ATOM 927 C CA . LEU A 1 129 ? 2.990 -8.604 19.421 1.00 55.56 129 LEU A CA 1
ATOM 928 C C . LEU A 1 129 ? 3.230 -7.354 20.259 1.00 55.56 129 LEU A C 1
ATOM 930 O O . LEU A 1 129 ? 3.527 -7.503 21.442 1.00 55.56 129 LEU A O 1
ATOM 934 N N . HIS A 1 130 ? 3.118 -6.147 19.687 1.00 56.09 130 HIS A N 1
ATOM 935 C CA . HIS A 1 130 ? 3.264 -4.922 20.468 1.00 56.09 130 HIS A CA 1
ATOM 936 C C . HIS A 1 130 ? 2.172 -4.902 21.555 1.00 56.09 130 HIS A C 1
ATOM 938 O O . HIS A 1 130 ? 0.980 -4.786 21.239 1.00 56.09 130 HIS A O 1
ATOM 944 N N . PRO A 1 131 ? 2.540 -5.083 22.838 1.00 42.00 131 PRO A N 1
ATOM 945 C CA . PRO A 1 131 ? 1.569 -5.299 23.886 1.00 42.00 131 PRO A CA 1
ATOM 946 C C . PRO A 1 131 ? 0.807 -4.002 24.085 1.00 42.00 131 PRO A C 1
ATOM 948 O O . PRO A 1 131 ? 1.372 -2.989 24.489 1.00 42.00 131 PRO A O 1
ATOM 951 N N . ARG A 1 132 ? -0.507 -4.085 23.861 1.00 45.25 132 ARG A N 1
ATOM 952 C CA . ARG A 1 132 ? -1.468 -2.981 23.908 1.00 45.25 132 ARG A CA 1
ATOM 953 C C . ARG A 1 132 ? -1.377 -2.118 22.643 1.00 45.25 132 ARG A C 1
ATOM 955 O O . ARG A 1 132 ? -0.483 -1.307 22.469 1.00 45.25 132 ARG A O 1
ATOM 962 N N . HIS A 1 133 ? -2.426 -2.192 21.832 1.00 53.19 133 HIS A N 1
ATOM 963 C CA . HIS A 1 133 ? -2.879 -1.076 21.005 1.00 53.19 133 HIS A CA 1
ATOM 964 C C . HIS A 1 133 ? -3.895 -0.265 21.848 1.00 53.19 133 HIS A C 1
ATOM 966 O O . HIS A 1 133 ? -5.108 -0.366 21.617 1.00 53.19 133 HIS A O 1
ATOM 972 N N . PRO A 1 134 ? -3.477 0.510 22.877 1.00 47.41 134 PRO A N 1
ATOM 973 C CA . PRO A 1 134 ? -4.400 1.417 23.545 1.00 47.41 134 PRO A CA 1
ATOM 974 C C . PRO A 1 134 ? -4.915 2.446 22.539 1.00 47.41 134 PRO A C 1
ATOM 976 O O . PRO A 1 134 ? -6.023 2.924 22.715 1.00 47.41 134 PRO A O 1
ATOM 979 N N . GLU A 1 135 ? -4.172 2.719 21.462 1.00 53.62 135 GLU A N 1
ATOM 980 C CA . GLU A 1 135 ? -4.570 3.611 20.377 1.00 53.62 135 GLU A CA 1
ATOM 981 C C . GLU A 1 135 ? -5.679 3.042 19.502 1.00 53.62 135 GLU A C 1
ATOM 983 O O . GLU A 1 135 ? -6.654 3.740 19.304 1.00 53.62 135 GLU A O 1
ATOM 988 N N . VAL A 1 136 ? -5.641 1.785 19.036 1.00 54.84 136 VAL A N 1
ATOM 989 C CA . VAL A 1 136 ? -6.785 1.245 18.266 1.00 54.84 136 VAL A CA 1
ATOM 990 C C . VAL A 1 136 ? -8.009 1.120 19.169 1.00 54.84 136 VAL A C 1
ATOM 992 O O . VAL A 1 136 ? -9.105 1.475 18.751 1.00 54.84 136 VAL A O 1
ATOM 995 N N . ASN A 1 137 ? -7.848 0.708 20.433 1.00 54.06 137 ASN A N 1
ATOM 996 C CA . ASN A 1 137 ? -8.976 0.675 21.366 1.00 54.06 137 ASN A CA 1
ATOM 997 C C . ASN A 1 137 ? -9.514 2.086 21.671 1.00 54.06 137 ASN A C 1
ATOM 999 O O . ASN A 1 137 ? -10.731 2.265 21.664 1.00 54.06 137 ASN A O 1
ATOM 1003 N N . ARG A 1 138 ? -8.635 3.086 21.869 1.00 56.41 138 ARG A N 1
ATOM 1004 C CA . ARG A 1 138 ? -9.005 4.507 22.010 1.00 56.41 138 ARG A CA 1
ATOM 1005 C C . ARG A 1 138 ? -9.654 5.037 20.751 1.00 56.41 138 ARG A C 1
ATOM 1007 O O . ARG A 1 138 ? -10.641 5.722 20.867 1.00 56.41 138 ARG A O 1
ATOM 1014 N N . LEU A 1 139 ? -9.160 4.730 19.561 1.00 56.19 139 LEU A N 1
ATOM 1015 C CA . LEU A 1 139 ? -9.679 5.271 18.305 1.00 56.19 139 LEU A CA 1
ATOM 1016 C C . LEU A 1 139 ? -11.015 4.630 17.934 1.00 56.19 139 LEU A C 1
ATOM 1018 O O . LEU A 1 139 ? -11.883 5.320 17.414 1.00 56.19 139 LEU A O 1
ATOM 1022 N N . LEU A 1 140 ? -11.223 3.348 18.249 1.00 56.59 140 LEU A N 1
ATOM 1023 C CA . LEU A 1 140 ? -12.526 2.692 18.110 1.00 56.59 140 LEU A CA 1
ATOM 1024 C C . LEU A 1 140 ? -13.556 3.225 19.125 1.00 56.59 140 LEU A C 1
ATOM 1026 O O . LEU A 1 140 ? -14.731 3.334 18.783 1.00 56.59 140 LEU A O 1
ATOM 1030 N N . THR A 1 141 ? -13.141 3.588 20.347 1.00 58.19 141 THR A N 1
ATOM 1031 C CA . THR A 1 141 ? -14.038 4.214 21.344 1.00 58.19 141 THR A CA 1
ATOM 1032 C C . THR A 1 141 ? -14.262 5.704 21.072 1.00 58.19 141 THR A C 1
ATOM 1034 O O . THR A 1 141 ? -15.403 6.142 21.031 1.00 58.19 141 THR A O 1
ATOM 1037 N N . HIS A 1 142 ? -13.214 6.474 20.792 1.00 59.28 142 HIS A N 1
ATOM 1038 C CA . HIS A 1 142 ? -13.247 7.915 20.527 1.00 59.28 142 HIS A CA 1
ATOM 1039 C C . HIS A 1 142 ? -13.983 8.252 19.220 1.00 59.28 142 HIS A C 1
ATOM 1041 O O . HIS A 1 142 ? -14.764 9.196 19.208 1.00 59.28 142 HIS A O 1
ATOM 1047 N N . ASN A 1 143 ? -13.863 7.445 18.151 1.00 57.59 143 ASN A N 1
ATOM 1048 C CA . ASN A 1 143 ? -14.727 7.621 16.971 1.00 57.59 143 ASN A CA 1
ATOM 1049 C C . ASN A 1 143 ? -16.187 7.254 17.229 1.00 57.59 143 ASN A C 1
ATOM 1051 O O . ASN A 1 143 ? -17.056 7.870 16.623 1.00 57.59 143 ASN A O 1
ATOM 1055 N N . ARG A 1 144 ? -16.491 6.283 18.110 1.00 58.25 144 ARG A N 1
ATOM 1056 C CA . ARG A 1 144 ? -17.889 6.065 18.530 1.00 58.25 144 ARG A CA 1
ATOM 1057 C C . ARG A 1 144 ? -18.449 7.317 19.204 1.00 58.25 144 ARG A C 1
ATOM 1059 O O . ARG A 1 144 ? -19.592 7.652 18.928 1.00 58.25 144 ARG A O 1
ATOM 1066 N N . TYR A 1 145 ? -17.654 8.024 20.013 1.00 51.62 145 TYR A N 1
ATOM 1067 C CA . TYR A 1 145 ? -18.056 9.305 20.606 1.00 51.62 145 TYR A CA 1
ATOM 1068 C C . TYR A 1 145 ? -18.212 10.423 19.563 1.00 51.62 145 TYR A C 1
ATOM 1070 O O . TYR A 1 145 ? -19.231 11.107 19.565 1.00 51.62 145 TYR A O 1
ATOM 1078 N N . LEU A 1 146 ? -17.261 10.589 18.636 1.00 53.25 146 LEU A N 1
ATOM 1079 C CA . LEU A 1 146 ? -17.340 11.636 17.608 1.00 53.25 146 LEU A CA 1
ATOM 1080 C C . LEU A 1 146 ? -18.483 11.403 16.613 1.00 53.25 146 LEU A C 1
ATOM 1082 O O . LEU A 1 146 ? -19.193 12.348 16.308 1.00 53.25 146 LEU A O 1
ATOM 1086 N N . LEU A 1 147 ? -18.725 10.169 16.158 1.00 50.78 147 LEU A N 1
ATOM 1087 C CA . LEU A 1 147 ? -19.858 9.847 15.277 1.00 50.78 147 LEU A CA 1
ATOM 1088 C C . LEU A 1 147 ? -21.210 9.973 15.994 1.00 50.78 147 LEU A C 1
ATOM 1090 O O . LEU A 1 147 ? -22.175 10.417 15.378 1.00 50.78 147 LEU A O 1
ATOM 1094 N N . ALA A 1 148 ? -21.282 9.643 17.290 1.00 55.62 148 ALA A N 1
ATOM 1095 C CA . ALA A 1 148 ? -22.485 9.876 18.091 1.00 55.62 148 ALA A CA 1
ATOM 1096 C C . ALA A 1 148 ? -22.799 11.375 18.253 1.00 55.62 148 ALA A C 1
ATOM 1098 O O . ALA A 1 148 ? -23.967 11.749 18.264 1.00 55.62 148 ALA A O 1
ATOM 1099 N N . HIS A 1 149 ? -21.778 12.237 18.321 1.00 47.06 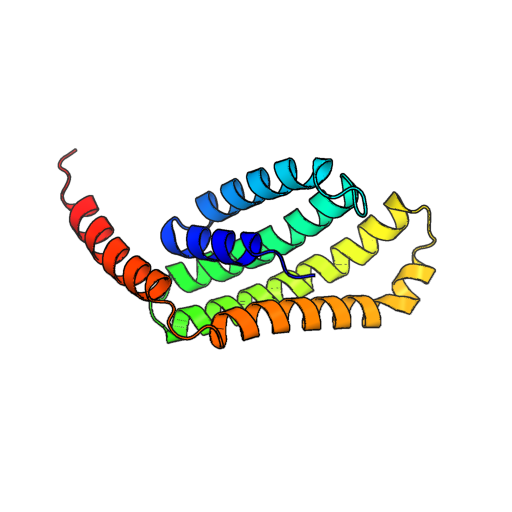149 HIS A N 1
ATOM 1100 C CA . HIS A 1 149 ? -21.961 13.692 18.388 1.00 47.06 149 HIS A CA 1
ATOM 1101 C C . HIS A 1 149 ? -22.094 14.374 17.017 1.00 47.06 149 HIS A C 1
ATOM 1103 O O . HIS A 1 149 ? -22.740 15.414 16.926 1.00 47.06 149 HIS A O 1
ATOM 1109 N N . TYR A 1 150 ? -21.561 13.793 15.938 1.00 39.03 150 TYR A N 1
ATOM 1110 C CA . TYR A 1 150 ? -21.664 14.360 14.586 1.00 39.03 150 TYR A CA 1
ATOM 1111 C C . TYR A 1 150 ? -23.108 14.355 14.059 1.00 39.03 150 TYR A C 1
ATOM 1113 O O . TYR A 1 150 ? -23.510 15.271 13.352 1.00 39.03 150 TYR A O 1
ATOM 1121 N N . HIS A 1 151 ? -23.922 13.370 14.457 1.00 43.06 151 HIS A N 1
ATOM 1122 C CA . HIS A 1 151 ? -25.358 13.327 14.149 1.00 43.06 151 HIS A CA 1
ATOM 1123 C C . HIS A 1 151 ? -26.214 14.301 14.985 1.00 43.06 151 HIS A C 1
ATOM 1125 O O . HIS A 1 151 ? -27.428 14.357 14.798 1.00 43.06 151 HIS A O 1
ATOM 1131 N N . HIS A 1 152 ? -25.604 15.076 15.887 1.00 41.19 152 HIS A N 1
ATOM 1132 C CA . HIS A 1 152 ? -26.283 16.066 16.728 1.00 41.19 152 HIS A CA 1
ATOM 1133 C C . HIS A 1 152 ? -25.844 17.513 16.473 1.00 41.19 152 HIS A C 1
ATOM 1135 O O . HIS A 1 152 ? -26.238 18.396 17.229 1.00 41.19 152 HIS A O 1
ATOM 1141 N N . CYS A 1 153 ? -25.082 17.789 15.410 1.00 32.50 153 CYS A N 1
ATOM 1142 C CA . CYS A 1 153 ? -24.855 19.169 14.989 1.00 32.50 153 CYS A CA 1
ATOM 1143 C C . CYS A 1 153 ? -26.062 19.636 14.148 1.00 32.50 153 CYS A C 1
ATOM 1145 O O . CYS A 1 153 ? -26.284 19.054 13.082 1.00 32.50 153 CYS A O 1
ATOM 1147 N N . PRO A 1 154 ? -26.871 20.614 14.602 1.00 39.31 154 PRO A N 1
ATOM 1148 C CA . PRO A 1 154 ? -27.918 21.184 13.765 1.00 39.31 154 PRO A CA 1
ATOM 1149 C C . PRO A 1 154 ? -27.260 21.936 12.601 1.00 39.31 154 PRO A C 1
ATOM 1151 O O . PRO A 1 154 ? -26.312 22.695 12.806 1.00 39.31 154 PRO A O 1
ATOM 1154 N N . SER A 1 155 ? -27.735 21.643 11.389 1.00 42.72 155 SER A N 1
ATOM 1155 C CA . SER A 1 155 ? -27.365 22.298 10.128 1.00 42.72 155 SER A CA 1
ATOM 1156 C C . SER A 1 155 ? -27.702 23.780 10.119 1.00 42.72 155 SER A C 1
ATOM 1158 O O . SER A 1 155 ? -28.830 24.086 10.572 1.00 42.72 155 SER A O 1
#

Secondary structure (DSSP, 8-state):
---HHHHHHHHHHHHH-HHHHHHHHHHHHHHHHHH-TTTHHHHHHHHHHHHHHHHHHHHHHHHH--SHHHHHHHHHHHHHHHHHHHHHHHHHHHHHHHT--HHHHHTTHHHHHHHHHHHHHHHHHHHHHSS--HHHHHHHHHHHHHHHHHTT---

pLDDT: mean 73.08, std 13.27, range [32.5, 89.0]

Sequence (155 aa):
MYSPADVALRVAGFALGPKAGLVATAVVCLLQAPLYPEGGWFGAIMHFIASAALVAASSIICSRNRTKRGAHVAMAAGAVAMIAVMTPANLLLIPVFHGLPRSAVVSVIWWIAAFNVLKVSLNVAIAALHPRHPEVNRLLTHNRYLLAHYHHCPS

Foldseek 3Di:
DDDVLLVVLLLQCQQVHLVRSLVSLLVVLVVVQVVDPPQHNNNSVLSSQLSSLLSNQLSVQCVVPVDPVSNLVSLVRSLVRSLVRNLVVQLPPVCVPVVHDSVVCVVCSVVVSVVSNVRSCCVSVCVVPPPDPVSSVCSSVVVVVVVVCVVVDDD